Protein AF-A0A1B8CS89-F1 (afdb_monomer_lite)

Structure (mmCIF, N/CA/C/O backbone):
data_AF-A0A1B8CS89-F1
#
_entry.id   AF-A0A1B8CS89-F1
#
loop_
_atom_site.group_PDB
_atom_site.id
_atom_site.type_symbol
_atom_site.label_atom_id
_atom_site.label_alt_id
_atom_site.label_comp_id
_atom_site.label_asym_id
_atom_site.label_entity_id
_atom_site.label_seq_id
_atom_site.pdbx_PDB_ins_code
_atom_site.Cartn_x
_atom_site.Cartn_y
_atom_site.Cartn_z
_atom_site.occupancy
_atom_site.B_iso_or_equiv
_atom_site.auth_seq_id
_atom_site.auth_comp_id
_atom_site.auth_asym_id
_atom_site.auth_atom_id
_atom_site.pdbx_PDB_model_num
ATOM 1 N N . MET A 1 1 ? 4.214 35.247 -32.194 1.00 43.66 1 MET A N 1
ATOM 2 C CA . MET A 1 1 ? 5.109 34.504 -31.285 1.00 43.66 1 MET A CA 1
ATOM 3 C C . MET A 1 1 ? 5.891 33.556 -32.165 1.00 43.66 1 MET A C 1
ATOM 5 O O . MET A 1 1 ? 5.275 32.763 -32.864 1.00 43.66 1 MET A O 1
ATOM 9 N N . SER A 1 2 ? 7.190 33.805 -32.276 1.00 37.72 2 SER A N 1
ATOM 10 C CA . SER A 1 2 ? 8.072 33.262 -33.306 1.00 37.72 2 SER A CA 1
ATOM 11 C C . SER A 1 2 ? 8.231 31.746 -33.203 1.00 37.72 2 SER A C 1
ATOM 13 O O . SER A 1 2 ? 8.355 31.205 -32.107 1.00 37.72 2 SER A O 1
ATOM 15 N N . ILE A 1 3 ? 8.227 31.092 -34.363 1.00 65.81 3 ILE A N 1
ATOM 16 C CA . ILE A 1 3 ? 8.666 29.714 -34.572 1.00 65.81 3 ILE A CA 1
ATOM 17 C C . ILE A 1 3 ? 10.138 29.810 -34.947 1.00 65.81 3 ILE A C 1
ATOM 19 O O . ILE A 1 3 ? 10.417 30.262 -36.047 1.00 65.81 3 ILE A O 1
ATOM 23 N N . ASP A 1 4 ? 11.035 29.402 -34.049 1.00 58.97 4 ASP A N 1
ATOM 24 C CA . ASP A 1 4 ? 12.415 29.051 -34.386 1.00 58.97 4 ASP A CA 1
ATOM 25 C C . ASP A 1 4 ? 13.017 28.106 -33.332 1.00 58.97 4 ASP A C 1
ATOM 27 O O . ASP A 1 4 ? 13.034 28.403 -32.139 1.00 58.97 4 ASP A O 1
ATOM 31 N N . ASN A 1 5 ? 13.588 27.013 -33.849 1.00 58.16 5 ASN A N 1
ATOM 32 C CA . ASN A 1 5 ? 14.821 26.375 -33.384 1.00 58.16 5 ASN A CA 1
ATOM 33 C C . ASN A 1 5 ? 14.824 25.603 -32.048 1.00 58.16 5 ASN A C 1
ATOM 35 O O . ASN A 1 5 ? 15.016 26.206 -31.004 1.00 58.16 5 ASN A O 1
ATOM 39 N N . VAL A 1 6 ? 14.742 24.263 -32.117 1.00 51.12 6 VAL A N 1
ATOM 40 C CA . VAL A 1 6 ? 15.772 23.269 -31.699 1.00 51.12 6 VAL A CA 1
ATOM 41 C C . VAL A 1 6 ? 15.300 21.923 -32.300 1.00 51.12 6 VAL A C 1
ATOM 43 O O . VAL A 1 6 ? 14.206 21.461 -32.013 1.00 51.12 6 VAL A O 1
ATOM 46 N N . GLY A 1 7 ? 15.996 21.261 -33.223 1.00 51.03 7 GLY A N 1
ATOM 47 C CA . GLY A 1 7 ? 17.419 20.953 -33.132 1.00 51.03 7 GLY A CA 1
ATOM 48 C C . GLY A 1 7 ? 17.703 19.721 -32.258 1.00 51.03 7 GLY A C 1
ATOM 49 O O . GLY A 1 7 ? 18.772 19.640 -31.675 1.00 51.03 7 GLY A O 1
ATOM 50 N N . ALA A 1 8 ? 16.765 18.780 -32.132 1.00 47.62 8 ALA A N 1
ATOM 51 C CA . ALA A 1 8 ? 17.041 17.409 -31.699 1.00 47.62 8 ALA A CA 1
ATOM 52 C C . ALA A 1 8 ? 16.470 16.499 -32.794 1.00 47.62 8 ALA A C 1
ATOM 54 O O . ALA A 1 8 ? 15.285 16.197 -32.829 1.00 47.62 8 ALA A O 1
ATOM 55 N N . SER A 1 9 ? 17.226 16.203 -33.851 1.00 46.88 9 SER A N 1
ATOM 56 C CA . SER A 1 9 ? 18.076 15.009 -33.853 1.00 46.88 9 SER A CA 1
ATOM 57 C C . SER A 1 9 ? 17.503 13.922 -32.939 1.00 46.88 9 SER A C 1
ATOM 59 O O . SER A 1 9 ? 18.065 13.579 -31.901 1.00 46.88 9 SER A O 1
ATOM 61 N N . PHE A 1 10 ? 16.329 13.408 -33.310 1.00 52.88 10 PHE A N 1
ATOM 62 C CA . PHE A 1 10 ? 15.894 12.084 -32.900 1.00 52.88 10 PHE A CA 1
ATOM 63 C C . PHE A 1 10 ? 16.880 11.095 -33.519 1.00 52.88 10 PHE A C 1
ATOM 65 O O . PHE A 1 10 ? 16.655 10.544 -34.595 1.00 52.88 10 PHE A O 1
ATOM 72 N N . GLY A 1 11 ? 18.010 10.912 -32.835 1.00 55.75 11 GLY A N 1
ATOM 73 C CA . GLY A 1 11 ? 18.911 9.788 -33.016 1.00 55.75 11 GLY A CA 1
ATOM 74 C C . GLY A 1 11 ? 18.198 8.503 -32.614 1.00 55.75 11 GLY A C 1
ATOM 75 O O . GLY A 1 11 ? 18.546 7.878 -31.619 1.00 55.75 11 GLY A O 1
ATOM 76 N N . ILE A 1 12 ? 17.194 8.101 -33.394 1.00 57.66 12 ILE A N 1
ATOM 77 C CA . ILE A 1 12 ? 16.699 6.728 -33.442 1.00 57.66 12 ILE A CA 1
ATOM 78 C C . ILE A 1 12 ? 17.685 5.967 -34.331 1.00 57.66 12 ILE A C 1
ATOM 80 O O . ILE A 1 12 ? 17.381 5.563 -35.447 1.00 57.66 12 ILE A O 1
ATOM 84 N N . SER A 1 13 ? 18.911 5.824 -33.838 1.00 60.75 13 SER A N 1
ATOM 85 C CA . SER A 1 13 ? 19.885 4.889 -34.385 1.00 60.75 13 SER A CA 1
ATOM 86 C C . SER A 1 13 ? 20.233 3.905 -33.280 1.00 60.75 13 SER A C 1
ATOM 88 O O . SER A 1 13 ? 21.126 4.148 -32.475 1.00 60.75 13 SER A O 1
ATOM 90 N N . GLY A 1 14 ? 19.498 2.789 -33.254 1.00 61.41 14 GLY A N 1
ATOM 91 C CA . GLY A 1 14 ? 20.021 1.522 -32.744 1.00 61.41 14 GLY A CA 1
ATOM 92 C C . GLY A 1 14 ? 19.686 1.129 -31.307 1.00 61.41 14 GLY A C 1
ATOM 93 O O . GLY A 1 14 ? 20.570 0.645 -30.605 1.00 61.41 14 GLY A O 1
ATOM 94 N N . SER A 1 15 ? 18.429 1.213 -30.862 1.00 64.12 15 SER A N 1
ATOM 95 C CA . SER A 1 15 ? 17.999 0.234 -29.857 1.00 64.12 15 SER A CA 1
ATOM 96 C C . SER A 1 15 ? 17.869 -1.118 -30.560 1.00 64.12 15 SER A C 1
ATOM 98 O O . SER A 1 15 ? 16.949 -1.331 -31.346 1.00 64.12 15 SER A O 1
ATOM 100 N N . ASP A 1 16 ? 18.822 -2.023 -30.313 1.00 84.88 16 ASP A N 1
ATOM 101 C CA . ASP A 1 16 ? 18.691 -3.441 -30.670 1.00 84.88 16 ASP A CA 1
ATOM 102 C C . ASP A 1 16 ? 17.259 -3.896 -30.299 1.00 84.88 16 ASP A C 1
ATOM 104 O O . ASP A 1 16 ? 16.846 -3.657 -29.156 1.00 84.88 16 ASP A O 1
ATOM 108 N N . PRO A 1 17 ? 16.478 -4.504 -31.218 1.00 88.06 17 PRO A N 1
ATOM 109 C CA . PRO A 1 17 ? 15.137 -5.014 -30.925 1.00 88.06 17 PRO A CA 1
ATOM 110 C C . PRO A 1 17 ? 15.082 -5.850 -29.642 1.00 88.06 17 PRO A C 1
ATOM 112 O O . PRO A 1 17 ? 14.100 -5.792 -28.898 1.00 88.06 17 PRO A O 1
ATOM 115 N N . LYS A 1 18 ? 16.172 -6.558 -29.322 1.00 91.69 18 LYS A N 1
ATOM 116 C CA . LYS A 1 18 ? 16.344 -7.273 -28.056 1.00 91.69 18 LYS A CA 1
ATOM 117 C C . LYS A 1 18 ? 16.334 -6.335 -26.849 1.00 91.69 18 LYS A C 1
ATOM 119 O O . LYS A 1 18 ? 15.681 -6.633 -25.855 1.00 91.69 18 LYS A O 1
ATOM 124 N N . THR A 1 19 ? 17.028 -5.203 -26.912 1.00 92.25 19 THR A N 1
ATOM 125 C CA . THR A 1 19 ? 17.056 -4.197 -25.837 1.00 92.25 19 THR A CA 1
ATOM 126 C C . THR A 1 19 ? 15.679 -3.573 -25.624 1.00 92.25 19 THR A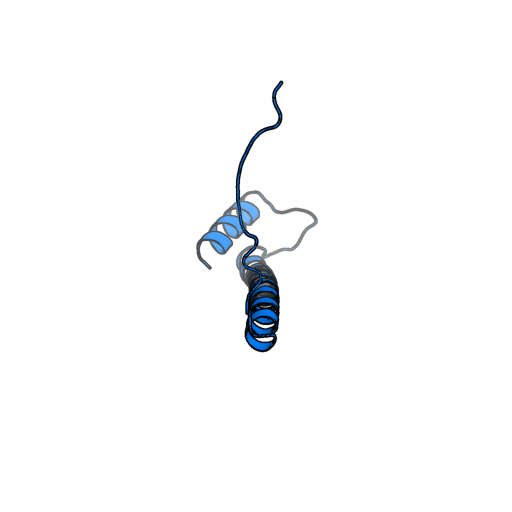 C 1
ATOM 128 O O . THR A 1 19 ? 15.243 -3.453 -24.479 1.00 92.25 19 THR A O 1
ATOM 131 N N . ALA A 1 20 ? 14.967 -3.235 -26.704 1.00 91.81 20 ALA A N 1
ATOM 132 C CA . ALA A 1 20 ? 13.600 -2.716 -26.617 1.00 91.81 20 ALA A CA 1
ATOM 133 C C . ALA A 1 20 ? 12.641 -3.736 -25.973 1.00 91.81 20 ALA A C 1
ATOM 135 O O . ALA A 1 20 ? 11.936 -3.398 -25.020 1.00 91.81 20 ALA A O 1
ATOM 136 N N . LEU A 1 21 ? 12.689 -4.999 -26.414 1.00 94.94 21 LEU A N 1
ATOM 137 C CA . LEU A 1 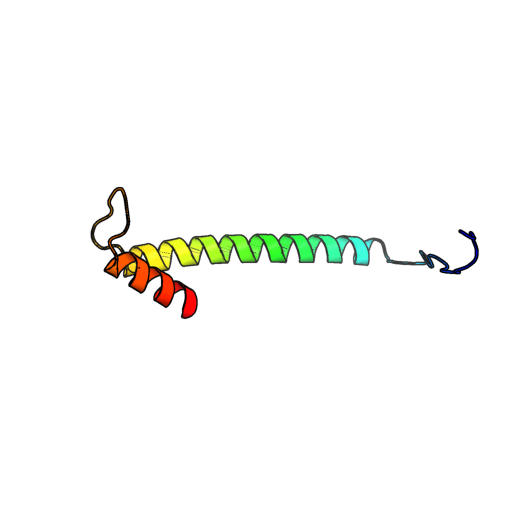21 ? 11.887 -6.084 -25.841 1.00 94.94 21 LEU A CA 1
ATOM 138 C C . LEU A 1 21 ? 12.225 -6.326 -24.363 1.00 94.94 21 LEU A C 1
ATOM 140 O O . LEU A 1 21 ? 11.330 -6.441 -23.531 1.00 94.94 21 LEU A O 1
ATOM 144 N N . MET A 1 22 ? 13.509 -6.357 -24.003 1.00 97.00 22 MET A N 1
ATOM 145 C CA . MET A 1 22 ? 13.921 -6.553 -22.610 1.00 97.00 22 MET A CA 1
ATOM 146 C C . MET A 1 22 ? 13.466 -5.406 -21.704 1.00 97.00 22 MET A C 1
ATOM 148 O O . MET A 1 22 ? 13.153 -5.638 -20.538 1.00 97.00 22 MET A O 1
ATOM 152 N N . ASN A 1 23 ? 13.410 -4.173 -22.210 1.00 96.19 23 ASN A N 1
ATOM 153 C CA . ASN A 1 23 ? 12.869 -3.048 -21.449 1.00 96.19 23 ASN A CA 1
ATOM 154 C C . ASN A 1 23 ? 11.362 -3.200 -21.214 1.00 96.19 23 ASN A C 1
ATOM 156 O O . ASN A 1 23 ? 10.912 -2.992 -20.088 1.00 96.19 23 ASN A O 1
ATOM 160 N N . GLN A 1 24 ? 10.610 -3.645 -22.224 1.00 95.62 24 GLN A N 1
ATOM 161 C CA . GLN A 1 24 ? 9.188 -3.958 -22.071 1.00 95.62 24 GLN A CA 1
ATOM 162 C C . GLN A 1 24 ? 8.962 -5.066 -21.032 1.00 95.62 24 GLN A C 1
ATOM 164 O O . GLN A 1 24 ? 8.178 -4.882 -20.102 1.00 95.62 24 GLN A O 1
ATOM 169 N N . VAL A 1 25 ? 9.701 -6.177 -21.128 1.00 97.50 25 VAL A N 1
ATOM 170 C CA . VAL A 1 25 ? 9.601 -7.296 -20.173 1.00 97.50 25 VAL A CA 1
ATOM 171 C C . VAL A 1 25 ? 9.922 -6.844 -18.747 1.00 97.50 25 VAL A C 1
ATOM 173 O O . VAL A 1 25 ? 9.226 -7.226 -17.812 1.00 97.50 25 VAL A O 1
ATOM 176 N N . ARG A 1 26 ? 10.945 -6.000 -18.549 1.00 97.25 26 ARG A N 1
ATOM 177 C CA . ARG A 1 26 ? 11.270 -5.451 -17.218 1.00 97.25 26 ARG A CA 1
ATOM 178 C C . ARG A 1 26 ? 10.149 -4.586 -16.660 1.00 97.25 26 ARG A C 1
ATOM 180 O O . ARG A 1 26 ? 9.869 -4.668 -15.467 1.00 97.25 26 ARG A O 1
ATOM 187 N N . GLN A 1 27 ? 9.522 -3.766 -17.499 1.00 97.81 27 GLN A N 1
ATOM 188 C CA . GLN A 1 27 ? 8.412 -2.921 -17.072 1.00 97.81 27 GLN A CA 1
ATOM 189 C C . GLN A 1 27 ? 7.202 -3.766 -16.664 1.00 97.81 27 GLN A C 1
ATOM 191 O O . GLN A 1 27 ? 6.614 -3.530 -15.610 1.00 97.81 27 GLN A O 1
ATOM 196 N N . GLU A 1 28 ? 6.876 -4.792 -17.447 1.00 97.75 28 GLU A N 1
ATOM 197 C CA . GLU A 1 28 ? 5.812 -5.736 -17.111 1.00 97.75 28 GLU A CA 1
ATOM 198 C C . GLU A 1 28 ? 6.125 -6.513 -15.826 1.00 97.75 28 GLU A C 1
ATOM 200 O O . GLU A 1 28 ? 5.282 -6.601 -14.933 1.00 97.75 28 GLU A O 1
ATOM 205 N N . ALA A 1 29 ? 7.358 -7.004 -15.680 1.00 98.12 29 ALA A N 1
ATOM 206 C CA . ALA A 1 29 ? 7.805 -7.685 -14.471 1.00 98.12 29 ALA A CA 1
ATOM 207 C C . ALA A 1 29 ? 7.701 -6.777 -13.237 1.00 98.12 29 ALA A C 1
ATOM 209 O O . ALA A 1 29 ? 7.224 -7.221 -12.198 1.00 98.12 29 ALA A O 1
ATOM 210 N N . ALA A 1 30 ? 8.080 -5.500 -13.343 1.00 97.94 30 ALA A N 1
ATOM 211 C CA . ALA A 1 30 ? 7.945 -4.543 -12.246 1.00 97.94 30 ALA A CA 1
ATOM 212 C C . ALA A 1 30 ? 6.477 -4.347 -11.831 1.00 97.94 30 ALA A C 1
ATOM 214 O O . ALA A 1 30 ? 6.168 -4.373 -10.639 1.00 97.94 30 ALA A O 1
ATOM 215 N N . LEU A 1 31 ? 5.564 -4.217 -12.799 1.00 98.25 31 LEU A N 1
ATOM 216 C CA . LEU A 1 31 ? 4.127 -4.104 -12.527 1.00 98.25 31 LEU A CA 1
ATOM 217 C C . LEU A 1 31 ? 3.564 -5.377 -11.885 1.00 98.25 31 LEU A C 1
ATOM 219 O O . LEU A 1 31 ? 2.793 -5.297 -10.930 1.00 98.25 31 LEU A O 1
ATOM 223 N N . ASN A 1 32 ? 3.959 -6.550 -12.380 1.00 98.38 32 ASN A N 1
ATOM 224 C CA . ASN A 1 32 ? 3.505 -7.830 -11.840 1.00 98.38 32 ASN A CA 1
ATOM 225 C C . ASN A 1 32 ? 4.043 -8.069 -10.425 1.00 98.38 32 ASN A C 1
ATOM 227 O O . ASN A 1 32 ? 3.283 -8.477 -9.549 1.00 98.38 32 ASN A O 1
ATOM 231 N N . ASN A 1 33 ? 5.307 -7.733 -10.169 1.00 97.94 33 ASN A N 1
ATOM 232 C CA . ASN A 1 33 ? 5.896 -7.811 -8.835 1.00 97.94 33 ASN A CA 1
ATOM 233 C C . ASN A 1 33 ? 5.179 -6.875 -7.849 1.00 97.94 33 ASN A C 1
ATOM 235 O O . ASN A 1 33 ? 4.905 -7.277 -6.721 1.00 97.94 33 ASN A O 1
ATOM 239 N N . ALA A 1 34 ? 4.824 -5.655 -8.272 1.00 98.00 34 ALA A N 1
ATOM 240 C CA . ALA A 1 34 ? 4.066 -4.724 -7.436 1.00 98.00 34 ALA A CA 1
ATOM 241 C C . ALA A 1 34 ? 2.662 -5.257 -7.102 1.00 98.00 34 ALA A C 1
ATOM 243 O O . ALA A 1 34 ? 2.239 -5.186 -5.951 1.00 98.00 34 ALA A O 1
ATOM 244 N N . ARG A 1 35 ? 1.952 -5.846 -8.075 1.00 97.94 35 ARG A N 1
ATOM 245 C CA . ARG A 1 35 ? 0.642 -6.478 -7.830 1.00 97.94 35 ARG A CA 1
ATOM 246 C C . ARG A 1 35 ? 0.738 -7.626 -6.830 1.00 97.94 35 ARG A C 1
ATOM 248 O O . ARG A 1 35 ? -0.011 -7.641 -5.861 1.00 97.94 35 ARG A O 1
ATOM 255 N N . GLN A 1 36 ? 1.705 -8.522 -7.018 1.00 98.19 36 GLN A N 1
ATOM 256 C CA . GLN A 1 36 ? 1.934 -9.639 -6.097 1.00 98.19 36 GLN A CA 1
ATOM 257 C C . GLN A 1 36 ? 2.282 -9.162 -4.684 1.00 98.19 36 GLN A C 1
ATOM 259 O O . GLN A 1 36 ? 1.854 -9.767 -3.703 1.00 98.19 36 GLN A O 1
ATOM 264 N N . LEU A 1 37 ? 3.059 -8.082 -4.564 1.00 97.38 37 LEU A N 1
ATOM 265 C CA . LEU A 1 37 ? 3.350 -7.469 -3.272 1.00 97.38 37 LEU A CA 1
ATOM 266 C C . LEU A 1 37 ? 2.064 -6.967 -2.604 1.00 97.38 37 LEU A C 1
ATOM 268 O O . LEU A 1 37 ? 1.841 -7.274 -1.439 1.00 97.38 37 LEU A O 1
ATOM 272 N N . ILE A 1 38 ? 1.206 -6.253 -3.339 1.00 97.56 38 ILE A N 1
ATOM 273 C CA . ILE A 1 38 ? -0.077 -5.746 -2.826 1.00 97.56 38 ILE A CA 1
ATOM 274 C C . ILE A 1 38 ? -0.989 -6.895 -2.380 1.00 97.56 38 ILE A C 1
ATOM 276 O O . ILE A 1 38 ? -1.588 -6.818 -1.311 1.00 97.56 38 ILE A O 1
ATOM 280 N N . GLU A 1 39 ? -1.080 -7.973 -3.158 1.00 98.06 39 GLU A N 1
ATOM 281 C CA . GLU A 1 39 ? -1.861 -9.163 -2.794 1.00 98.06 39 GLU A CA 1
ATOM 282 C C . GLU A 1 39 ? -1.362 -9.777 -1.479 1.00 98.06 39 GLU A C 1
ATOM 284 O O . GLU A 1 39 ? -2.142 -9.960 -0.544 1.00 98.06 39 GLU A O 1
ATOM 289 N N . LYS A 1 40 ? -0.048 -9.997 -1.357 1.00 97.94 40 LYS A N 1
ATOM 290 C CA . LYS A 1 40 ? 0.552 -10.558 -0.138 1.00 97.94 40 LYS A CA 1
ATOM 291 C C . LYS A 1 40 ? 0.437 -9.631 1.070 1.00 97.94 40 LYS A C 1
ATOM 293 O O . LYS A 1 40 ? 0.210 -10.111 2.179 1.00 97.94 40 LYS A O 1
ATOM 298 N N . LEU A 1 41 ? 0.593 -8.323 0.867 1.00 98.12 41 LEU A N 1
ATOM 299 C CA . LEU A 1 41 ? 0.363 -7.295 1.883 1.00 98.12 41 LEU A CA 1
ATOM 300 C C . LEU A 1 41 ? -1.064 -7.378 2.414 1.00 98.12 41 LEU A C 1
ATOM 302 O O . LEU A 1 41 ? -1.269 -7.439 3.626 1.00 98.12 41 LEU A O 1
ATOM 306 N N . ASN A 1 42 ? -2.041 -7.425 1.507 1.00 96.81 42 ASN A N 1
ATOM 307 C CA . ASN A 1 42 ? -3.450 -7.510 1.860 1.00 96.81 42 ASN A CA 1
ATOM 308 C C . ASN A 1 42 ? -3.739 -8.780 2.661 1.00 96.81 42 ASN A C 1
ATOM 310 O O . ASN A 1 42 ? -4.322 -8.687 3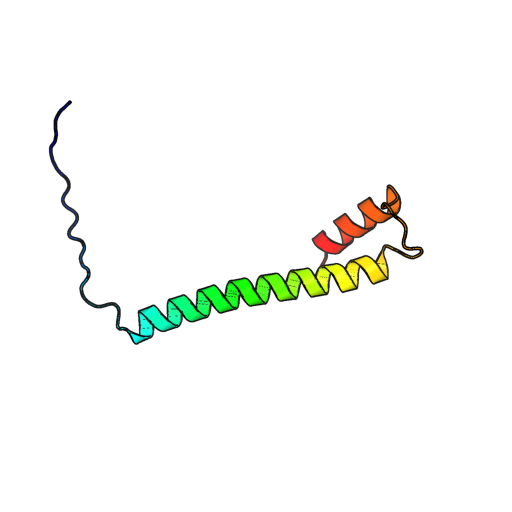.738 1.00 96.81 42 ASN A O 1
ATOM 314 N N . GLU A 1 43 ? -3.288 -9.945 2.195 1.00 97.25 43 GLU A N 1
ATOM 315 C CA . GLU A 1 43 ? -3.468 -11.212 2.914 1.00 97.25 43 GLU A CA 1
ATOM 316 C C . GLU A 1 43 ? -2.815 -11.183 4.301 1.00 97.25 43 GLU A C 1
ATOM 318 O O . GLU A 1 43 ? -3.452 -11.521 5.304 1.00 97.25 43 GLU A O 1
ATOM 323 N N . HIS A 1 44 ? -1.557 -10.741 4.378 1.00 98.12 44 HIS A N 1
ATOM 324 C CA . HIS A 1 44 ? -0.799 -10.710 5.624 1.00 98.12 44 HIS A CA 1
ATOM 325 C C . HIS A 1 44 ? -1.418 -9.751 6.641 1.00 98.12 44 HIS A C 1
ATOM 327 O O . HIS A 1 44 ? -1.693 -10.137 7.781 1.00 98.12 44 HIS A O 1
ATOM 333 N N . CYS A 1 45 ? -1.653 -8.504 6.237 1.00 98.38 45 CYS A N 1
ATOM 334 C CA . CYS A 1 45 ? -2.158 -7.476 7.134 1.00 98.38 45 CYS A CA 1
ATOM 335 C C . CYS A 1 45 ? -3.612 -7.722 7.521 1.00 98.38 45 CYS A C 1
ATOM 337 O O . CYS A 1 45 ? -3.967 -7.494 8.677 1.00 98.38 45 CYS A O 1
ATOM 339 N N . PHE A 1 46 ? -4.438 -8.267 6.625 1.00 97.44 46 PHE A N 1
ATOM 340 C CA . PHE A 1 46 ? -5.807 -8.635 6.973 1.00 97.44 46 PHE A CA 1
ATOM 341 C C . PHE A 1 46 ? -5.830 -9.754 8.019 1.00 97.44 46 PHE A C 1
ATOM 343 O O . PHE A 1 46 ? -6.472 -9.607 9.058 1.00 97.44 46 PHE A O 1
ATOM 350 N N . ALA A 1 47 ? -5.056 -10.825 7.810 1.00 96.94 47 ALA A N 1
ATOM 351 C CA . ALA A 1 47 ? -4.968 -11.933 8.762 1.00 96.94 47 ALA A CA 1
ATOM 352 C C . ALA A 1 47 ? -4.428 -11.505 10.140 1.00 96.94 47 ALA A C 1
ATOM 354 O O . ALA A 1 47 ? -4.802 -12.084 11.160 1.00 96.94 47 ALA A O 1
ATOM 355 N N . LYS A 1 48 ? -3.539 -10.505 10.185 1.00 97.69 48 LYS A N 1
ATOM 356 C CA . LYS A 1 48 ? -2.960 -9.990 11.435 1.00 97.69 48 LYS A CA 1
ATOM 357 C C . LYS A 1 48 ? -3.852 -8.990 12.159 1.00 97.69 48 LYS A C 1
ATOM 359 O O . LYS A 1 48 ? -3.879 -9.006 13.387 1.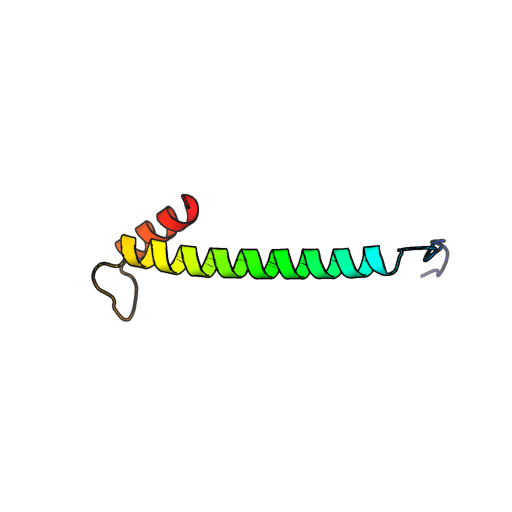00 97.69 48 LYS A O 1
ATOM 364 N N . CYS A 1 49 ? -4.529 -8.115 11.423 1.00 98.25 49 CYS A N 1
ATOM 365 C CA . CYS A 1 49 ? -5.194 -6.953 12.002 1.00 98.25 49 CYS A CA 1
ATOM 366 C C . CYS A 1 49 ? -6.714 -7.076 12.093 1.00 98.25 49 CYS A C 1
ATOM 368 O O . CYS A 1 49 ? -7.286 -6.328 12.877 1.00 98.25 49 CYS A O 1
ATOM 370 N N . ILE A 1 50 ? -7.365 -7.977 11.343 1.00 97.50 50 ILE A N 1
ATOM 371 C CA . ILE A 1 50 ? -8.834 -8.062 11.252 1.00 97.50 50 ILE A CA 1
ATOM 372 C C . ILE A 1 50 ? -9.335 -9.378 11.880 1.00 97.50 50 ILE A C 1
ATOM 374 O O . ILE A 1 50 ? -9.591 -10.355 11.174 1.00 97.50 50 ILE A O 1
ATOM 378 N N . PRO A 1 51 ? -9.480 -9.454 13.219 1.0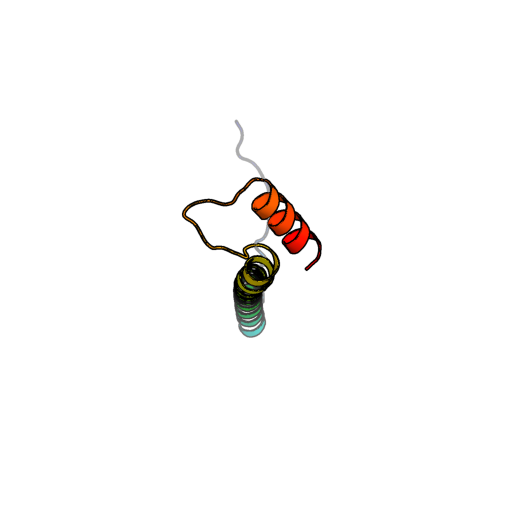0 94.12 51 PRO A N 1
ATOM 379 C CA . PRO A 1 51 ? -9.878 -10.685 13.910 1.00 94.12 51 PRO A CA 1
ATOM 380 C C . PRO A 1 51 ? -11.354 -11.052 13.699 1.00 94.12 51 PRO A C 1
ATOM 382 O O . PRO A 1 51 ? -11.733 -12.209 13.883 1.00 94.12 51 PRO A O 1
ATOM 385 N N . LYS A 1 52 ? -12.203 -10.072 13.362 1.00 93.19 52 LYS A N 1
ATOM 386 C CA . LYS A 1 52 ? -13.636 -10.256 13.100 1.00 93.19 52 LYS A CA 1
ATOM 387 C C . LYS A 1 52 ? -14.039 -9.425 11.877 1.00 93.19 52 LYS A C 1
ATOM 389 O O . LYS A 1 52 ? -14.381 -8.257 12.039 1.00 93.19 52 LYS A O 1
ATOM 394 N N . PRO A 1 53 ? -14.011 -10.008 10.667 1.00 93.12 53 PRO A N 1
ATOM 395 C CA . PRO A 1 53 ? -14.392 -9.304 9.449 1.00 93.12 53 PRO A CA 1
ATOM 396 C C . PRO A 1 53 ? -15.808 -8.725 9.537 1.00 93.12 53 PRO A C 1
ATOM 398 O O . PRO A 1 53 ? -16.745 -9.409 9.949 1.00 93.12 53 PRO A O 1
ATOM 401 N N . GLY A 1 54 ? -15.960 -7.472 9.117 1.00 92.19 54 GLY A N 1
ATOM 402 C CA . GLY A 1 54 ? -17.235 -6.764 9.044 1.00 92.19 54 GLY A CA 1
ATOM 403 C C . GLY A 1 54 ? -17.328 -5.913 7.779 1.00 92.19 54 GLY A C 1
ATOM 404 O O . GLY A 1 54 ? -16.442 -5.941 6.929 1.00 92.19 54 GLY A O 1
ATOM 405 N N . SER A 1 55 ? -18.398 -5.128 7.652 1.00 95.31 55 SER A N 1
ATOM 406 C CA . SER A 1 55 ? -18.605 -4.226 6.507 1.00 95.31 55 SER A CA 1
ATOM 407 C C . SER A 1 55 ? -17.648 -3.027 6.477 1.00 95.31 55 SER A C 1
ATOM 409 O O . SER A 1 55 ? -17.572 -2.327 5.472 1.00 95.31 55 SER A O 1
ATOM 411 N N . SER A 1 56 ? -16.955 -2.758 7.583 1.00 95.44 56 SER A N 1
ATOM 412 C CA . SER A 1 56 ? -16.037 -1.633 7.754 1.00 95.44 56 SER A CA 1
ATOM 413 C C . SER A 1 56 ? -14.980 -1.969 8.797 1.00 95.44 56 SER A C 1
ATOM 415 O O . SER A 1 56 ? -15.257 -2.728 9.725 1.00 95.44 56 SER A O 1
ATOM 417 N N . PHE A 1 57 ? -13.808 -1.347 8.695 1.00 95.75 57 PHE A N 1
ATOM 418 C CA . PHE A 1 57 ? -12.801 -1.412 9.751 1.00 95.75 57 PHE A CA 1
ATOM 419 C C . PHE A 1 57 ? -13.197 -0.528 10.931 1.00 95.75 57 PHE A C 1
ATOM 421 O O . PHE A 1 57 ? -13.651 0.605 10.756 1.00 95.75 57 PHE A O 1
ATOM 428 N N . SER A 1 58 ? -12.993 -1.036 12.141 1.00 96.56 58 SER A N 1
ATOM 429 C CA . SER A 1 58 ? -12.909 -0.190 13.328 1.00 96.56 58 SER A CA 1
ATOM 430 C C . SER A 1 58 ? -11.673 0.717 13.255 1.00 96.56 58 SER A C 1
ATOM 432 O O . SER A 1 58 ? -10.726 0.460 12.508 1.00 96.56 58 SER A O 1
ATOM 434 N N . SER A 1 59 ? -11.638 1.773 14.069 1.00 97.50 59 SER A N 1
ATOM 435 C CA . SER A 1 59 ? -10.480 2.677 14.133 1.00 97.50 59 SER A CA 1
ATOM 436 C C . SER A 1 59 ? -9.180 1.948 14.495 1.00 97.50 59 SER A C 1
ATOM 438 O O . SER A 1 59 ? -8.133 2.234 13.916 1.00 97.50 59 SER A O 1
ATOM 440 N N . GLY A 1 60 ? -9.247 0.974 15.41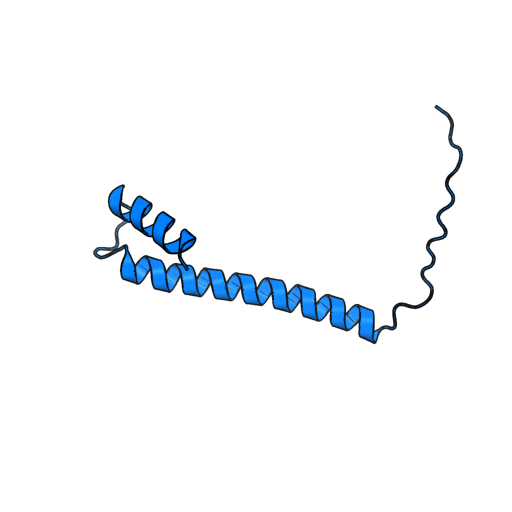0 1.00 97.50 60 GLY A N 1
ATOM 441 C CA . GLY A 1 60 ? -8.099 0.156 15.807 1.00 97.50 60 GLY A CA 1
ATOM 442 C C . GLY A 1 60 ? -7.610 -0.770 14.692 1.00 97.50 60 GLY A C 1
ATOM 443 O O . GLY A 1 60 ? -6.408 -0.864 14.455 1.00 97.50 60 GLY A O 1
ATOM 444 N N . GLU A 1 61 ? -8.530 -1.405 13.964 1.00 98.12 61 GLU A N 1
ATOM 445 C CA . GLU A 1 61 ? -8.205 -2.235 12.797 1.00 98.12 61 GLU A CA 1
ATOM 446 C C . GLU A 1 61 ? -7.556 -1.412 11.684 1.00 98.12 61 GLU A C 1
ATOM 448 O O . GLU A 1 61 ? -6.530 -1.819 11.142 1.00 98.12 61 GLU A O 1
ATOM 453 N N . GLN A 1 62 ? -8.089 -0.220 11.399 1.00 97.62 62 GLN A N 1
ATOM 454 C CA . GLN A 1 62 ? -7.512 0.693 10.415 1.00 97.62 62 GLN A CA 1
ATOM 455 C C . GLN A 1 62 ? -6.098 1.137 10.821 1.00 97.62 62 GLN A C 1
ATOM 457 O O . GLN A 1 62 ? -5.182 1.090 10.002 1.00 97.62 62 GLN A O 1
ATOM 462 N N . GLN A 1 63 ? -5.888 1.510 12.088 1.00 98.31 63 GLN A N 1
ATOM 463 C CA . GLN A 1 63 ? -4.567 1.909 12.582 1.00 98.31 63 GLN A CA 1
ATOM 464 C C . GLN A 1 63 ? -3.561 0.745 12.570 1.00 98.31 63 GLN A C 1
ATOM 466 O O . GLN A 1 63 ? -2.385 0.956 12.266 1.00 98.31 63 GLN A O 1
ATOM 471 N N . CYS A 1 64 ? -4.000 -0.477 12.894 1.00 98.44 64 CYS A N 1
ATOM 472 C CA . CYS A 1 64 ? -3.175 -1.681 12.780 1.00 98.44 64 CYS A CA 1
ATOM 473 C C . CYS A 1 64 ? -2.795 -1.943 11.322 1.00 98.44 64 CYS A C 1
ATOM 475 O O . CYS A 1 64 ? -1.622 -2.163 11.028 1.00 98.44 64 CYS A O 1
ATOM 477 N N . PHE A 1 65 ? -3.767 -1.877 10.409 1.00 97.81 65 PHE A N 1
ATOM 478 C CA . PHE A 1 65 ? -3.558 -2.160 8.993 1.00 97.81 65 PHE A CA 1
ATOM 479 C C . PHE A 1 65 ? -2.567 -1.172 8.360 1.00 97.81 65 PHE A C 1
ATOM 481 O O . PHE A 1 65 ? -1.625 -1.606 7.700 1.00 97.81 65 PHE A O 1
ATOM 488 N N . THR A 1 66 ? -2.697 0.132 8.639 1.00 98.06 66 THR A N 1
ATOM 489 C CA . THR A 1 66 ? -1.720 1.151 8.209 1.00 98.06 66 THR A CA 1
ATOM 490 C C . THR A 1 66 ? -0.312 0.839 8.716 1.00 98.06 66 THR A C 1
ATOM 492 O O . THR A 1 66 ? 0.620 0.765 7.922 1.00 98.06 66 THR A O 1
ATOM 495 N N . GLN A 1 67 ? -0.157 0.567 10.016 1.00 98.38 67 GLN A N 1
ATOM 496 C CA . GLN A 1 67 ? 1.149 0.219 10.591 1.00 98.38 67 GLN A CA 1
ATOM 497 C C . GLN A 1 67 ? 1.713 -1.098 10.050 1.00 98.38 67 GLN A C 1
ATOM 499 O O . GLN A 1 67 ? 2.928 -1.267 9.996 1.00 98.38 67 GLN A O 1
ATOM 504 N N . CYS A 1 68 ? 0.852 -2.052 9.699 1.00 98.50 68 CYS A N 1
ATOM 505 C CA . CYS A 1 68 ? 1.274 -3.309 9.099 1.00 98.50 68 CYS A CA 1
ATOM 506 C C . CYS A 1 68 ? 1.867 -3.070 7.709 1.00 98.50 68 CYS A C 1
ATOM 508 O O . CYS A 1 68 ? 2.974 -3.531 7.446 1.00 98.50 68 CYS A O 1
ATOM 510 N N . MET A 1 69 ? 1.182 -2.294 6.864 1.00 97.69 69 MET A N 1
ATOM 511 C CA . MET A 1 69 ? 1.675 -1.957 5.526 1.00 97.69 69 MET A CA 1
ATOM 512 C C . MET A 1 69 ? 2.987 -1.166 5.562 1.00 97.69 69 MET A C 1
ATOM 514 O O . MET A 1 69 ? 3.853 -1.406 4.734 1.00 97.69 69 MET A O 1
ATOM 518 N N . GLU A 1 70 ? 3.158 -0.249 6.520 1.00 97.06 70 GLU A N 1
ATOM 519 C CA . GLU A 1 70 ? 4.403 0.524 6.675 1.00 97.06 70 GLU A CA 1
ATOM 520 C C . GLU A 1 70 ? 5.613 -0.334 7.087 1.00 97.06 70 GLU A C 1
ATOM 522 O O . GLU A 1 70 ? 6.753 0.075 6.871 1.00 97.06 70 GLU A O 1
ATOM 527 N N . LYS A 1 71 ? 5.383 -1.494 7.716 1.00 96.06 71 LYS A N 1
ATOM 528 C CA . LYS A 1 71 ? 6.438 -2.365 8.268 1.00 96.06 71 LYS A CA 1
ATOM 529 C C . LYS A 1 71 ? 6.789 -3.571 7.400 1.00 96.06 71 LYS A C 1
ATOM 531 O O . LYS A 1 71 ? 7.783 -4.233 7.696 1.00 96.06 71 LYS A O 1
ATOM 536 N N . TYR A 1 72 ? 5.938 -3.905 6.442 1.00 91.06 72 TYR A N 1
ATOM 537 C CA . TYR A 1 72 ? 6.070 -5.074 5.578 1.00 91.06 72 TYR A CA 1
ATOM 538 C C . TYR A 1 72 ? 7.073 -4.818 4.450 1.00 91.06 72 TYR A C 1
ATOM 540 O O . TYR A 1 72 ? 7.870 -5.740 4.168 1.00 91.06 72 TYR A O 1
#

pLDDT: mean 87.59, std 17.63, range [37.72, 98.5]

Sequence (72 aa):
MSIDNVGASFGISGSDPKTALMNQVRQEAALNNARQLIEKLNEHCFAKCIPKPGSSFSSGEQQCFTQCMEKY

Radius of gyration: 23.37 Å; chains: 1; bounding box: 39×46×50 Å

Secondary structure (DSSP, 8-state):
----------------HHHHHHHHHHHHHHHHHHHHHHHHHHHHHHHHH-SS--SS--HHHHHHHHHHHHH-

Foldseek 3Di:
DDDDDDDDDPPPPDPDVVNVVVVVVVVVVVVVVVVVVVVVLCVVLCVVQPPDDDPDDDPRSVVSSVVSSVVD